Protein AF-A0A971ZSY3-F1 (afdb_monomer)

Radius of gyration: 13.58 Å; Cα contacts (8 Å, |Δi|>4): 124; chains: 1; bounding box: 48×28×28 Å

Foldseek 3Di:
DQDLQNQLVVLQVVLVVCVVVVVLVSSLVSLVCSCPRPPRQLQSNLSSLQVNLVSCVVVVVNVSSLVSLVVSCVDPRHDPVSVVSSVVVNVVSVVVVVVVD

pLDDT: mean 94.9, std 9.07, range [50.62, 98.88]

Solvent-accessible surface area (backbone atoms only — not comparable to full-atom values): 5186 Å² total; per-residue (Å²): 131,83,50,50,52,58,54,30,53,51,34,38,51,53,14,50,55,28,43,76,72,66,36,40,70,63,12,41,54,24,18,48,53,26,64,69,36,82,75,36,46,49,51,60,33,30,54,25,33,46,52,35,18,56,40,29,45,72,73,66,38,50,69,62,14,49,53,28,31,54,51,37,70,70,44,86,51,39,50,69,71,58,42,52,52,34,53,54,51,52,53,54,50,54,56,53,61,67,66,76,110

Mean predicted aligned error: 3.14 Å

Structure (mmCIF, N/CA/C/O backbone):
data_AF-A0A971ZSY3-F1
#
_entry.id   AF-A0A971ZSY3-F1
#
loop_
_atom_site.group_PDB
_atom_site.id
_atom_site.type_symbol
_atom_site.label_atom_id
_atom_site.label_alt_id
_atom_site.label_comp_id
_atom_site.label_asym_id
_atom_site.label_entity_id
_atom_site.label_seq_id
_atom_site.pdbx_PDB_ins_code
_atom_site.Cartn_x
_atom_site.Cartn_y
_atom_site.Cartn_z
_atom_site.occupancy
_atom_site.B_iso_or_equiv
_atom_site.auth_seq_id
_atom_site.auth_comp_id
_atom_site.auth_asym_id
_atom_site.auth_atom_id
_atom_site.pdbx_PDB_model_num
ATOM 1 N N . MET A 1 1 ? -24.981 -7.435 9.687 1.00 51.19 1 MET A N 1
ATOM 2 C CA . MET A 1 1 ? -24.327 -6.311 8.978 1.00 51.19 1 MET A CA 1
ATOM 3 C C . MET A 1 1 ? -22.824 -6.507 9.120 1.00 51.19 1 MET A C 1
ATOM 5 O O . MET A 1 1 ? -22.360 -6.565 10.251 1.00 51.19 1 MET A O 1
ATOM 9 N N . PHE A 1 2 ? -22.069 -6.710 8.036 1.00 63.88 2 PHE A N 1
ATOM 10 C CA . PHE A 1 2 ? -20.605 -6.759 8.146 1.00 63.88 2 PHE A CA 1
ATOM 11 C C . PHE A 1 2 ? -20.095 -5.343 8.415 1.00 63.88 2 PHE A C 1
ATOM 13 O O . PHE A 1 2 ? -20.464 -4.416 7.695 1.00 63.88 2 PHE A O 1
ATOM 20 N N . SER A 1 3 ? -19.290 -5.165 9.463 1.00 90.38 3 SER A N 1
ATOM 21 C CA . SER A 1 3 ? -18.679 -3.868 9.752 1.00 90.38 3 SER A CA 1
ATOM 22 C C . SER A 1 3 ? -17.735 -3.473 8.615 1.00 90.38 3 SER A C 1
ATOM 24 O O . SER A 1 3 ? -17.100 -4.329 7.990 1.00 90.38 3 SER A O 1
ATOM 26 N N . THR A 1 4 ? -17.608 -2.174 8.348 1.00 94.38 4 THR A N 1
ATOM 27 C CA . THR A 1 4 ? -16.707 -1.667 7.303 1.00 94.38 4 THR A CA 1
ATOM 28 C C . THR A 1 4 ? -15.266 -2.131 7.520 1.00 94.38 4 THR A C 1
ATOM 30 O O . THR A 1 4 ? -14.598 -2.515 6.562 1.00 94.38 4 THR A O 1
ATOM 33 N N . ARG A 1 5 ? -14.824 -2.223 8.785 1.00 95.25 5 ARG A N 1
ATOM 34 C CA . ARG A 1 5 ? -13.545 -2.843 9.166 1.00 95.25 5 ARG A CA 1
ATOM 35 C C . ARG A 1 5 ? -13.456 -4.295 8.697 1.00 95.25 5 ARG A C 1
ATOM 37 O O . ARG A 1 5 ? -12.477 -4.650 8.057 1.00 95.25 5 ARG A O 1
ATOM 44 N N . GLY A 1 6 ? -14.475 -5.118 8.954 1.00 96.88 6 GLY A N 1
ATOM 45 C CA . GLY A 1 6 ? -14.492 -6.516 8.516 1.00 96.88 6 GLY A CA 1
ATOM 46 C C . GLY A 1 6 ? -14.364 -6.662 6.997 1.00 96.88 6 GLY A C 1
ATOM 47 O O . GLY A 1 6 ? -13.569 -7.473 6.524 1.00 96.88 6 GLY A O 1
ATOM 48 N N . LYS A 1 7 ? -15.077 -5.826 6.229 1.00 97.31 7 LYS A N 1
ATOM 49 C CA . LYS A 1 7 ? -14.971 -5.803 4.761 1.00 97.31 7 LYS A CA 1
ATOM 50 C C . LYS A 1 7 ? -13.575 -5.374 4.292 1.00 97.31 7 LYS A C 1
ATOM 52 O O . LYS A 1 7 ? -13.004 -6.041 3.433 1.00 97.31 7 LYS A O 1
ATOM 57 N N . ALA A 1 8 ? -13.019 -4.308 4.872 1.00 98.00 8 ALA A N 1
ATOM 58 C CA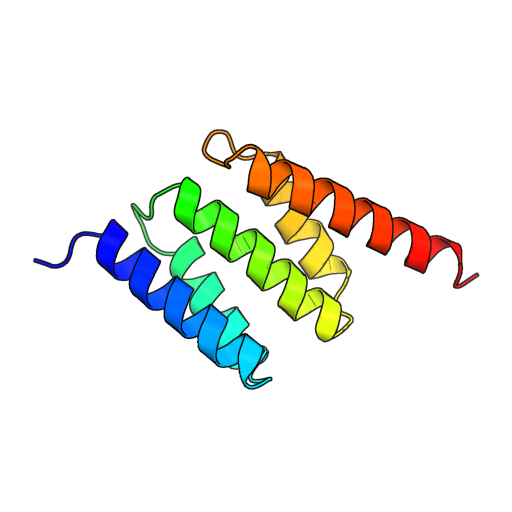 . ALA A 1 8 ? -11.668 -3.836 4.565 1.00 98.00 8 ALA A CA 1
ATOM 59 C C . ALA A 1 8 ? -10.616 -4.920 4.851 1.00 98.00 8 ALA A C 1
ATOM 61 O O . ALA A 1 8 ? -9.789 -5.227 3.999 1.00 98.00 8 ALA A O 1
ATOM 62 N N . THR A 1 9 ? -10.683 -5.557 6.023 1.00 97.69 9 THR A N 1
ATOM 63 C CA . THR A 1 9 ? -9.750 -6.618 6.421 1.00 97.69 9 THR A CA 1
ATOM 64 C C . THR A 1 9 ? -9.862 -7.854 5.529 1.00 97.69 9 THR A C 1
ATOM 66 O O . THR A 1 9 ? -8.842 -8.461 5.217 1.00 97.69 9 THR A O 1
ATOM 69 N N . ALA A 1 10 ? -11.068 -8.233 5.095 1.00 98.25 10 ALA A N 1
ATOM 70 C CA . ALA A 1 10 ? -11.254 -9.363 4.184 1.00 98.25 10 ALA A CA 1
ATOM 71 C C . ALA A 1 10 ? -10.642 -9.096 2.800 1.00 98.25 10 ALA A C 1
ATOM 73 O O . ALA A 1 10 ? -9.926 -9.946 2.277 1.00 98.25 10 ALA A O 1
ATOM 74 N N . LEU A 1 11 ? -10.875 -7.904 2.237 1.00 98.62 11 LEU A N 1
ATOM 75 C CA . LEU A 1 11 ? -10.248 -7.478 0.980 1.00 98.62 11 LEU A CA 1
ATOM 76 C C . LEU A 1 11 ? -8.723 -7.437 1.108 1.00 98.62 11 LEU A C 1
ATOM 78 O O . LEU A 1 11 ? -8.028 -7.984 0.260 1.00 98.62 11 LEU A O 1
ATOM 82 N N . PHE A 1 12 ? -8.210 -6.857 2.197 1.00 98.75 12 PHE A N 1
ATOM 83 C CA . PHE A 1 12 ? -6.777 -6.800 2.470 1.00 98.75 12 PHE A CA 1
ATOM 84 C C . PHE A 1 12 ? -6.142 -8.196 2.507 1.00 98.75 12 PHE A C 1
ATOM 86 O O . PHE A 1 12 ? -5.172 -8.439 1.796 1.00 98.75 12 PHE A O 1
ATOM 93 N N . LYS A 1 13 ? -6.712 -9.126 3.286 1.00 98.62 13 LYS A N 1
ATOM 94 C CA . LYS A 1 13 ? -6.203 -10.503 3.391 1.00 98.62 13 LYS A CA 1
ATOM 95 C C . LYS A 1 13 ? -6.218 -11.219 2.043 1.00 98.62 13 LYS A C 1
ATOM 97 O O . LYS A 1 13 ? -5.214 -11.804 1.667 1.00 98.62 13 LYS A O 1
ATOM 102 N N . ARG A 1 14 ? -7.304 -11.085 1.273 1.00 98.69 14 ARG A N 1
ATOM 103 C CA . ARG A 1 14 ? -7.381 -11.662 -0.077 1.00 98.69 14 ARG A CA 1
ATOM 104 C C . ARG A 1 14 ? -6.312 -11.089 -1.012 1.00 98.69 14 ARG A C 1
ATOM 106 O O . ARG A 1 14 ? -5.737 -11.830 -1.802 1.00 98.69 14 ARG A O 1
ATOM 113 N N . GLY A 1 15 ? -6.024 -9.791 -0.904 1.00 98.75 15 GLY A N 1
ATOM 114 C CA . GLY A 1 15 ? -4.937 -9.157 -1.648 1.00 98.75 15 GLY A CA 1
ATOM 115 C C . GLY A 1 15 ? -3.560 -9.715 -1.278 1.00 98.75 15 GLY A C 1
ATOM 116 O O . GLY A 1 15 ? -2.744 -9.953 -2.168 1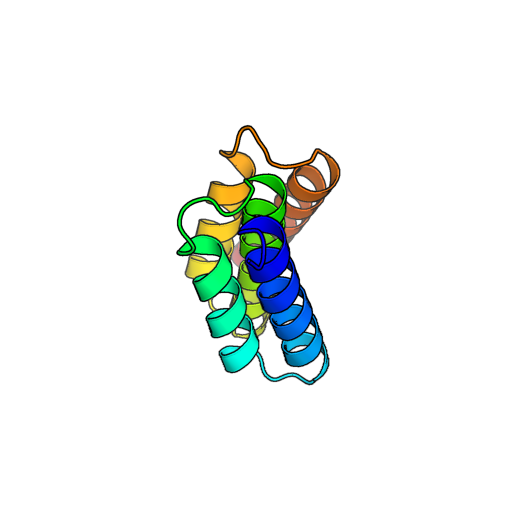.00 98.75 15 GLY A O 1
ATOM 117 N N . VAL A 1 16 ? -3.315 -9.976 0.012 1.00 98.75 16 VAL A N 1
ATOM 118 C CA . VAL A 1 16 ? -2.075 -10.619 0.486 1.00 98.75 16 VAL A CA 1
ATOM 119 C C . VAL A 1 16 ? -1.942 -12.018 -0.102 1.00 98.75 16 VAL A C 1
ATOM 121 O O . VAL A 1 16 ? -0.937 -12.294 -0.754 1.00 98.75 16 VAL A O 1
ATOM 124 N N . ASP A 1 17 ? -2.981 -12.846 0.022 1.00 98.75 17 ASP A N 1
ATOM 125 C CA . ASP A 1 17 ? -2.977 -14.214 -0.503 1.00 98.75 17 ASP A CA 1
ATOM 126 C C . ASP A 1 17 ? -2.682 -14.224 -2.013 1.00 98.75 17 ASP A C 1
ATOM 128 O O . ASP A 1 17 ? -1.844 -14.989 -2.489 1.00 98.75 17 ASP A O 1
ATOM 132 N N . LYS A 1 18 ? -3.304 -13.331 -2.792 1.00 98.69 18 LYS A N 1
ATOM 133 C CA . LYS A 1 18 ? -3.034 -13.207 -4.235 1.00 98.69 18 LYS A CA 1
ATOM 134 C C . LYS A 1 18 ? -1.590 -12.8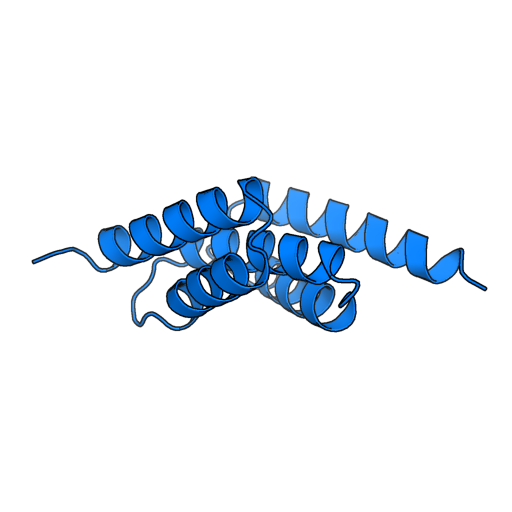11 -4.537 1.00 98.69 18 LYS A C 1
ATOM 136 O O . LYS A 1 18 ? -0.960 -13.413 -5.406 1.00 98.69 18 LYS A O 1
ATOM 141 N N . ALA A 1 19 ? -1.037 -11.849 -3.797 1.00 98.44 19 ALA A N 1
ATOM 142 C CA . ALA A 1 19 ? 0.348 -11.424 -3.974 1.00 98.44 19 ALA A CA 1
ATOM 143 C C . ALA A 1 19 ? 1.341 -12.561 -3.675 1.00 98.44 19 ALA A C 1
ATOM 145 O O . ALA A 1 19 ? 2.336 -12.710 -4.391 1.00 98.44 19 ALA A O 1
ATOM 146 N N . GLU A 1 20 ? 1.064 -13.382 -2.657 1.00 97.88 20 GLU A N 1
ATOM 147 C CA . GLU A 1 20 ? 1.844 -14.584 -2.336 1.00 97.88 20 GLU A CA 1
ATOM 148 C C . GLU A 1 20 ? 1.793 -15.619 -3.468 1.00 97.88 20 GLU A C 1
ATOM 150 O O . GLU A 1 20 ? 2.813 -16.222 -3.804 1.00 97.88 20 GLU A O 1
ATOM 155 N N . HIS A 1 21 ? 0.649 -15.738 -4.146 1.00 98.06 21 HIS A N 1
ATOM 156 C CA . HIS A 1 21 ? 0.466 -16.590 -5.325 1.00 98.06 21 HIS A CA 1
ATOM 157 C C . HIS A 1 21 ? 0.897 -15.925 -6.647 1.00 98.06 21 HIS A C 1
ATOM 159 O O . HIS A 1 21 ? 0.609 -16.442 -7.726 1.00 98.06 21 HIS A O 1
ATOM 165 N N . ARG A 1 22 ? 1.635 -14.806 -6.581 1.00 96.69 22 ARG A N 1
ATOM 166 C CA . ARG A 1 22 ? 2.142 -14.025 -7.728 1.00 96.69 22 ARG A CA 1
ATOM 167 C C . ARG A 1 22 ? 1.058 -13.417 -8.630 1.00 96.69 22 ARG A C 1
ATOM 169 O O . ARG A 1 22 ? 1.398 -12.894 -9.689 1.00 96.69 22 ARG A O 1
ATOM 176 N N . ASP A 1 23 ? -0.201 -13.413 -8.199 1.00 98.50 23 ASP A N 1
ATOM 177 C CA . ASP A 1 23 ? -1.284 -12.640 -8.813 1.00 98.50 23 ASP A CA 1
ATOM 178 C C . ASP A 1 23 ? -1.187 -11.180 -8.340 1.00 98.50 23 ASP A C 1
ATOM 180 O O . ASP A 1 23 ? -1.875 -10.737 -7.415 1.00 98.50 23 ASP A O 1
ATOM 184 N N . LEU A 1 2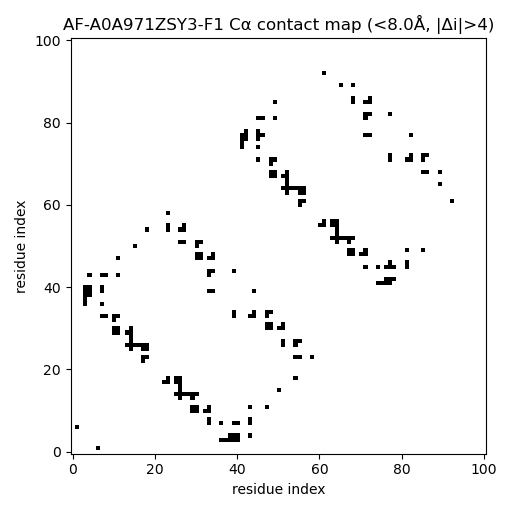4 ? -0.238 -10.442 -8.924 1.00 98.25 24 LEU A N 1
ATOM 185 C CA . LEU A 1 24 ? 0.032 -9.055 -8.540 1.00 98.25 24 LEU A CA 1
ATOM 186 C C . LEU A 1 24 ? -1.105 -8.120 -8.961 1.00 98.25 24 LEU A C 1
ATOM 188 O O . LEU A 1 24 ? -1.515 -7.283 -8.158 1.00 98.25 24 LEU A O 1
ATOM 192 N N . GLU A 1 25 ? -1.668 -8.304 -10.155 1.00 98.38 25 GLU A N 1
ATOM 193 C CA . GLU A 1 25 ? -2.795 -7.509 -10.652 1.00 98.38 25 GLU A CA 1
ATOM 194 C C . GLU A 1 25 ? -4.032 -7.673 -9.758 1.00 98.38 25 GLU A C 1
ATOM 196 O O . GLU A 1 25 ? -4.637 -6.687 -9.320 1.00 98.38 25 GLU A O 1
ATOM 201 N N . GLY A 1 26 ? -4.384 -8.914 -9.410 1.00 98.56 26 GLY A N 1
ATOM 202 C CA . GLY A 1 26 ? -5.504 -9.198 -8.525 1.00 98.56 26 GLY A CA 1
ATOM 203 C C . GLY A 1 26 ? -5.280 -8.694 -7.099 1.00 98.56 26 GLY A C 1
ATOM 204 O O . GLY A 1 26 ? -6.242 -8.264 -6.454 1.00 98.56 26 GLY A O 1
ATOM 205 N N . ALA A 1 27 ? -4.037 -8.717 -6.608 1.00 98.81 27 ALA A N 1
ATOM 206 C CA . ALA A 1 27 ? -3.674 -8.123 -5.324 1.00 98.81 27 ALA A CA 1
ATOM 207 C C . ALA A 1 27 ? -3.823 -6.595 -5.346 1.00 98.81 27 ALA A C 1
ATOM 209 O O . ALA A 1 27 ? -4.444 -6.019 -4.452 1.00 98.81 27 ALA A O 1
ATOM 210 N N . ILE A 1 28 ? -3.319 -5.935 -6.395 1.00 98.88 28 ILE A N 1
ATOM 211 C CA . ILE A 1 28 ? -3.447 -4.487 -6.606 1.00 98.88 28 ILE A CA 1
ATOM 212 C C . ILE A 1 28 ? -4.921 -4.072 -6.633 1.00 98.88 28 ILE A C 1
ATOM 214 O O . ILE A 1 28 ? -5.283 -3.078 -5.995 1.00 98.88 28 ILE A O 1
ATOM 218 N N . ALA A 1 29 ? -5.781 -4.833 -7.311 1.00 98.81 29 ALA A N 1
ATOM 219 C CA . ALA A 1 29 ? -7.219 -4.572 -7.355 1.00 98.81 29 ALA A CA 1
ATOM 220 C C . ALA A 1 29 ? -7.876 -4.662 -5.963 1.00 98.81 29 ALA A C 1
ATOM 222 O O . ALA A 1 29 ? -8.688 -3.807 -5.591 1.00 98.81 29 ALA A O 1
ATOM 223 N N . ASP A 1 30 ? -7.494 -5.656 -5.160 1.00 98.88 30 ASP A N 1
ATOM 224 C CA . ASP A 1 30 ? -8.020 -5.828 -3.803 1.00 98.88 30 ASP A CA 1
ATOM 225 C C . ASP A 1 30 ? -7.537 -4.733 -2.850 1.00 98.88 30 ASP A C 1
ATOM 227 O O . ASP A 1 30 ? -8.346 -4.159 -2.118 1.00 98.88 30 ASP A O 1
ATOM 231 N N . TYR A 1 31 ? -6.254 -4.367 -2.899 1.00 98.88 31 TYR A N 1
ATOM 232 C CA . TYR A 1 31 ? -5.733 -3.245 -2.117 1.00 98.88 31 TYR A CA 1
ATOM 233 C C . TYR A 1 31 ? -6.383 -1.921 -2.516 1.00 98.88 31 TYR A C 1
ATOM 235 O O . TYR A 1 31 ? -6.741 -1.126 -1.650 1.00 98.88 31 TYR A O 1
ATOM 243 N N . THR A 1 32 ? -6.604 -1.700 -3.813 1.00 98.88 32 THR A N 1
ATOM 244 C CA . THR A 1 32 ? -7.327 -0.520 -4.311 1.00 98.88 32 THR A CA 1
ATOM 245 C C . THR A 1 32 ? -8.747 -0.476 -3.755 1.00 98.88 32 THR A C 1
ATOM 247 O O . THR A 1 32 ? -9.172 0.549 -3.232 1.00 98.88 32 THR A O 1
ATOM 250 N N . SER A 1 33 ? -9.431 -1.620 -3.726 1.00 98.69 33 SER A N 1
ATOM 251 C CA . SER A 1 33 ? -10.766 -1.724 -3.133 1.00 98.69 33 SER A CA 1
ATOM 252 C C . SER A 1 33 ? -10.789 -1.386 -1.637 1.00 98.69 33 SER A C 1
ATOM 254 O O . SER A 1 33 ? -11.790 -0.859 -1.160 1.00 98.69 33 SER A O 1
ATOM 256 N N . VAL A 1 34 ? -9.719 -1.671 -0.882 1.00 98.69 34 VAL A N 1
ATOM 257 C CA . VAL A 1 34 ? -9.588 -1.238 0.525 1.00 98.69 34 VAL A CA 1
ATOM 258 C C . VAL A 1 34 ? -9.445 0.278 0.619 1.00 98.69 34 VAL A C 1
ATOM 260 O O . VAL A 1 34 ? -10.112 0.901 1.441 1.00 98.69 34 VAL A O 1
ATOM 263 N N . ILE A 1 35 ? -8.586 0.861 -0.218 1.00 98.56 35 ILE A N 1
ATOM 264 C CA . ILE A 1 35 ? -8.273 2.296 -0.223 1.00 98.56 35 ILE A CA 1
ATOM 265 C C . ILE A 1 35 ? -9.503 3.134 -0.599 1.00 98.56 35 ILE A C 1
ATOM 267 O O . ILE A 1 35 ? -9.707 4.207 -0.034 1.00 98.56 35 ILE A O 1
ATOM 271 N N . ASP A 1 36 ? -10.340 2.623 -1.502 1.00 98.38 36 ASP A N 1
ATOM 272 C CA . ASP A 1 36 ? -11.545 3.307 -1.983 1.00 98.38 36 ASP A CA 1
ATOM 273 C C . ASP A 1 36 ? -12.787 3.027 -1.113 1.00 98.38 36 ASP A C 1
ATOM 275 O O . ASP A 1 36 ? -13.849 3.639 -1.289 1.00 98.38 36 ASP A O 1
ATOM 279 N N . LEU A 1 37 ? -12.691 2.099 -0.154 1.00 98.00 37 LEU A N 1
ATOM 280 C CA . LEU A 1 37 ? -13.812 1.734 0.702 1.00 98.00 37 LEU A CA 1
ATOM 281 C C . LEU A 1 37 ? -14.098 2.843 1.721 1.00 98.00 37 LEU A C 1
ATOM 283 O O . LEU A 1 37 ? -13.385 3.028 2.706 1.00 98.00 37 LEU A O 1
ATOM 287 N N . LYS A 1 38 ? -15.220 3.542 1.528 1.00 96.88 38 LYS A N 1
ATOM 288 C CA . LYS A 1 38 ? -15.704 4.567 2.463 1.00 96.88 38 LYS A CA 1
ATOM 289 C C . LYS A 1 38 ? -15.842 4.009 3.881 1.00 96.88 38 LYS A C 1
ATOM 291 O O . LYS A 1 38 ? -16.573 3.044 4.099 1.00 96.88 38 LYS A O 1
ATOM 296 N N . GLY A 1 39 ? -15.173 4.656 4.834 1.00 95.81 39 GLY A N 1
ATOM 2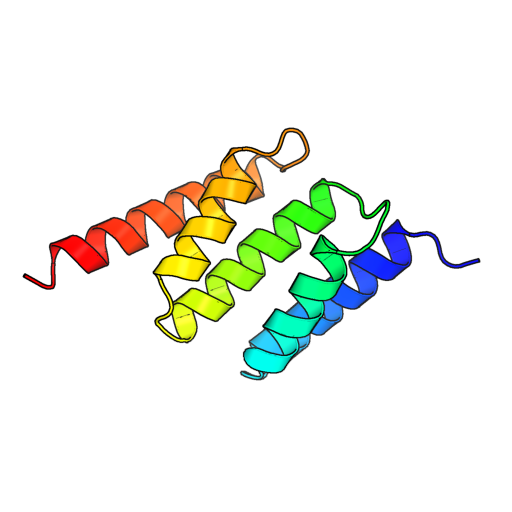97 C CA . GLY A 1 39 ? -15.155 4.259 6.244 1.00 95.81 39 GLY A CA 1
ATOM 298 C C . GLY A 1 39 ? -14.220 3.088 6.555 1.00 95.81 39 GLY A C 1
ATOM 299 O O . GLY A 1 39 ? -14.322 2.512 7.641 1.00 95.81 39 GLY A O 1
ATOM 300 N N . ALA A 1 40 ? -13.350 2.690 5.620 1.00 97.12 40 ALA A N 1
ATOM 301 C CA . ALA A 1 40 ? -12.263 1.779 5.936 1.00 97.12 40 ALA A CA 1
ATOM 302 C C . ALA A 1 40 ? -11.355 2.415 7.004 1.00 97.12 40 ALA A C 1
ATOM 304 O O . ALA A 1 40 ? -11.069 3.611 6.932 1.00 97.12 40 ALA A O 1
ATOM 305 N N . PRO A 1 41 ? -10.916 1.643 8.008 1.00 97.25 41 PRO A N 1
ATOM 306 C CA . PRO A 1 41 ? -10.020 2.170 9.024 1.00 97.25 41 PRO A CA 1
ATOM 307 C C . PRO A 1 41 ? -8.668 2.582 8.442 1.00 97.25 41 PRO A C 1
ATOM 309 O O . PRO A 1 41 ? -8.109 1.858 7.615 1.00 97.25 41 PRO A O 1
ATOM 312 N N . GLU A 1 42 ? -8.125 3.709 8.904 1.00 97.12 42 GLU A N 1
ATOM 313 C CA . GLU A 1 42 ? -6.847 4.245 8.414 1.00 97.12 42 GLU A CA 1
ATOM 314 C C . GLU A 1 42 ? -5.690 3.254 8.579 1.00 97.12 42 GLU A C 1
ATOM 316 O O . GLU A 1 42 ? -4.860 3.144 7.679 1.00 97.12 42 GLU A O 1
ATOM 321 N N . ASP A 1 43 ? -5.682 2.466 9.659 1.00 96.81 43 ASP A N 1
ATOM 322 C CA . ASP A 1 43 ? -4.675 1.428 9.890 1.00 96.81 43 ASP A CA 1
ATOM 323 C C . ASP A 1 43 ? -4.676 0.375 8.769 1.00 96.81 43 ASP A C 1
ATOM 325 O O . ASP A 1 43 ? -3.623 -0.019 8.265 1.00 96.81 43 ASP A O 1
ATOM 329 N N . VAL A 1 44 ? -5.864 -0.023 8.303 1.00 98.06 44 VAL A N 1
ATOM 330 C CA . VAL A 1 44 ? -6.017 -1.008 7.222 1.00 98.06 44 VAL A CA 1
ATOM 331 C C . VAL A 1 44 ? -5.709 -0.378 5.859 1.00 98.06 44 VAL A C 1
ATOM 333 O O . VAL A 1 44 ? -5.106 -1.032 5.007 1.00 98.06 44 VAL A O 1
ATOM 336 N N . ILE A 1 45 ? -6.065 0.896 5.653 1.00 98.62 45 ILE A N 1
ATOM 337 C CA . ILE A 1 45 ? -5.710 1.651 4.440 1.00 98.62 45 ILE A CA 1
ATOM 338 C C . ILE A 1 45 ? -4.185 1.775 4.316 1.00 98.62 45 ILE A C 1
ATOM 340 O O . ILE A 1 45 ? -3.646 1.524 3.239 1.00 98.62 45 ILE A O 1
ATOM 344 N N . ALA A 1 46 ? -3.478 2.096 5.404 1.00 98.56 46 ALA A N 1
ATOM 345 C CA . ALA A 1 46 ? -2.020 2.210 5.411 1.00 98.56 46 ALA A CA 1
ATOM 346 C C . ALA A 1 46 ? -1.348 0.874 5.053 1.00 98.56 46 ALA A C 1
ATOM 348 O O . ALA A 1 46 ? -0.446 0.831 4.215 1.00 98.56 46 ALA A O 1
ATOM 349 N N . MET A 1 47 ? -1.834 -0.238 5.620 1.00 98.56 47 MET A N 1
ATOM 350 C CA . MET A 1 47 ? -1.359 -1.581 5.265 1.00 98.56 47 MET A CA 1
ATOM 351 C C . MET A 1 47 ? -1.614 -1.916 3.788 1.00 98.56 47 MET A C 1
ATOM 353 O O . MET A 1 47 ? -0.738 -2.487 3.133 1.00 98.56 47 MET A O 1
ATOM 357 N N . ALA A 1 48 ? -2.786 -1.566 3.249 1.00 98.75 48 ALA A N 1
ATOM 358 C CA . ALA A 1 48 ? -3.124 -1.808 1.848 1.00 98.75 48 ALA A CA 1
ATOM 359 C C . ALA A 1 48 ? -2.261 -0.974 0.889 1.00 98.75 48 ALA A C 1
ATOM 361 O O . ALA A 1 48 ? -1.742 -1.524 -0.079 1.00 98.75 48 ALA A O 1
ATOM 362 N N . LEU A 1 49 ? -2.040 0.314 1.178 1.00 98.88 49 LEU A N 1
ATOM 363 C CA . LEU A 1 49 ? -1.137 1.174 0.403 1.00 98.88 49 LEU A CA 1
ATOM 364 C C . LEU A 1 49 ? 0.288 0.618 0.387 1.00 98.88 49 LEU A C 1
ATOM 366 O O . LEU A 1 49 ? 0.877 0.467 -0.681 1.00 98.88 49 LEU A O 1
ATOM 370 N N . PHE A 1 50 ? 0.825 0.241 1.551 1.00 98.81 50 PHE A N 1
ATOM 371 C CA . PHE A 1 50 ? 2.166 -0.332 1.634 1.00 98.81 50 PHE A CA 1
ATOM 372 C C . PHE A 1 50 ? 2.292 -1.617 0.801 1.00 98.81 50 PHE A C 1
ATOM 374 O O . PHE A 1 50 ? 3.230 -1.763 0.017 1.00 98.81 50 PHE A O 1
ATOM 381 N N . ASN A 1 51 ? 1.333 -2.540 0.907 1.00 98.81 51 ASN A N 1
ATOM 382 C CA . ASN A 1 51 ? 1.381 -3.785 0.140 1.00 98.81 51 ASN A CA 1
ATOM 383 C C . ASN A 1 51 ? 1.163 -3.566 -1.365 1.00 98.81 51 ASN A C 1
ATOM 385 O O . ASN A 1 51 ? 1.815 -4.229 -2.176 1.00 98.81 51 ASN A O 1
ATOM 389 N N . ARG A 1 52 ? 0.331 -2.594 -1.755 1.00 98.81 52 ARG A N 1
ATOM 390 C CA . ARG A 1 52 ? 0.173 -2.204 -3.161 1.00 98.81 52 ARG A CA 1
ATOM 391 C C . ARG A 1 52 ? 1.459 -1.598 -3.722 1.00 98.81 52 ARG A C 1
ATOM 393 O O . ARG A 1 52 ? 1.865 -1.969 -4.820 1.00 98.81 52 ARG A O 1
ATOM 400 N N . ALA A 1 53 ? 2.185 -0.805 -2.933 1.00 98.75 53 ALA A N 1
ATOM 401 C CA . ALA A 1 53 ? 3.514 -0.331 -3.310 1.00 98.75 53 ALA A CA 1
ATOM 402 C C . ALA A 1 53 ? 4.515 -1.480 -3.521 1.00 98.75 53 ALA A C 1
ATOM 404 O O . ALA A 1 53 ? 5.336 -1.449 -4.442 1.00 98.75 53 ALA A O 1
ATOM 405 N N . LEU A 1 54 ? 4.456 -2.525 -2.689 1.00 98.56 54 LEU A N 1
ATOM 406 C CA . LEU A 1 54 ? 5.287 -3.715 -2.877 1.00 98.56 54 LEU A CA 1
ATOM 407 C C . LEU A 1 54 ? 4.931 -4.485 -4.154 1.00 98.56 54 LEU A C 1
ATOM 409 O O . LEU A 1 54 ? 5.845 -5.031 -4.779 1.00 98.56 54 LEU A O 1
ATOM 413 N N . ALA A 1 55 ? 3.651 -4.540 -4.528 1.00 98.50 55 ALA A N 1
ATOM 414 C CA . ALA A 1 55 ? 3.195 -5.146 -5.776 1.00 98.50 55 ALA A CA 1
ATOM 415 C C . ALA A 1 55 ? 3.673 -4.332 -6.992 1.00 98.50 55 ALA A C 1
ATOM 417 O O . ALA A 1 55 ? 4.396 -4.874 -7.825 1.00 98.50 55 ALA A O 1
ATOM 418 N N . TYR A 1 56 ? 3.435 -3.017 -7.021 1.00 98.50 56 TYR A N 1
ATOM 419 C CA . TYR A 1 56 ? 3.925 -2.141 -8.095 1.00 98.50 56 TYR A CA 1
ATOM 420 C C . TYR A 1 56 ? 5.450 -2.190 -8.256 1.00 98.50 56 TYR A C 1
ATOM 422 O O . TYR A 1 56 ? 5.970 -2.300 -9.363 1.00 98.50 56 TYR A O 1
ATOM 430 N N . SER A 1 57 ? 6.201 -2.205 -7.151 1.00 96.94 57 SER A N 1
ATOM 431 C CA . SER A 1 57 ? 7.665 -2.298 -7.211 1.00 96.94 57 SER A CA 1
ATOM 432 C C . SER A 1 57 ? 8.156 -3.645 -7.770 1.00 96.94 57 SER A C 1
ATOM 434 O O . SER A 1 57 ? 9.234 -3.699 -8.375 1.00 96.94 57 SER A O 1
ATOM 436 N N . ARG A 1 58 ? 7.390 -4.735 -7.583 1.00 95.81 58 ARG A N 1
ATOM 437 C CA . ARG A 1 58 ? 7.657 -6.042 -8.216 1.00 95.81 58 ARG A CA 1
ATOM 438 C C . ARG A 1 58 ? 7.381 -6.003 -9.719 1.00 95.81 58 ARG A C 1
ATOM 440 O O . ARG A 1 58 ? 8.158 -6.585 -10.469 1.00 95.81 58 ARG A O 1
ATOM 447 N N . GLU A 1 59 ? 6.369 -5.254 -10.142 1.00 95.75 59 GLU A N 1
ATOM 448 C CA . GLU A 1 59 ? 6.062 -4.971 -11.553 1.00 95.75 59 GLU A CA 1
ATOM 449 C C . GLU A 1 59 ? 6.975 -3.907 -12.183 1.00 95.75 59 GLU A C 1
ATOM 451 O O . GLU A 1 59 ? 6.832 -3.586 -13.357 1.00 95.75 59 GLU A O 1
ATOM 456 N N . ARG A 1 60 ? 7.958 -3.386 -11.430 1.00 94.31 60 ARG A N 1
ATOM 457 C CA . ARG A 1 60 ? 8.885 -2.314 -11.846 1.00 94.31 60 ARG A CA 1
ATOM 458 C C . ARG A 1 60 ? 8.209 -0.958 -12.081 1.00 94.31 60 ARG A C 1
ATOM 460 O O . ARG A 1 60 ? 8.864 -0.047 -12.582 1.00 94.31 60 ARG A O 1
ATOM 467 N N . ASP A 1 61 ? 6.967 -0.786 -11.636 1.00 96.50 61 ASP A N 1
ATOM 468 C CA . ASP A 1 61 ? 6.282 0.506 -11.591 1.00 96.50 61 ASP A CA 1
ATOM 469 C C . ASP A 1 61 ? 6.668 1.258 -10.305 1.00 96.50 61 ASP A C 1
ATOM 471 O O . ASP A 1 61 ? 5.909 1.395 -9.341 1.00 96.50 61 ASP A O 1
ATOM 475 N N . ASP A 1 62 ? 7.924 1.707 -10.257 1.00 94.75 62 ASP A N 1
ATOM 476 C CA . ASP A 1 62 ? 8.467 2.402 -9.087 1.00 94.75 62 ASP A CA 1
ATOM 477 C C . ASP A 1 62 ? 7.818 3.764 -8.840 1.00 94.75 62 ASP A C 1
ATOM 479 O O . ASP A 1 62 ? 7.823 4.244 -7.704 1.00 94.75 62 ASP A O 1
ATOM 483 N N . THR A 1 63 ? 7.241 4.373 -9.877 1.00 96.25 63 THR A N 1
ATOM 484 C CA . THR A 1 63 ? 6.506 5.632 -9.768 1.00 96.25 63 THR A CA 1
ATOM 485 C C . THR A 1 63 ? 5.258 5.438 -8.918 1.00 96.25 63 THR A C 1
ATOM 487 O O . THR A 1 63 ? 5.096 6.139 -7.916 1.00 96.25 63 THR A O 1
ATOM 490 N N . LYS A 1 64 ? 4.410 4.452 -9.244 1.00 98.12 64 LYS A N 1
ATOM 491 C CA . LYS A 1 64 ? 3.221 4.161 -8.429 1.00 98.12 64 LYS A CA 1
ATOM 492 C C . LYS A 1 64 ? 3.586 3.638 -7.047 1.00 98.12 64 LYS A C 1
ATOM 494 O O . LYS A 1 64 ? 2.964 4.033 -6.065 1.00 98.12 64 LYS A O 1
ATOM 499 N N . ALA A 1 65 ? 4.621 2.803 -6.952 1.00 98.38 65 ALA A N 1
ATOM 500 C CA . ALA A 1 65 ? 5.092 2.323 -5.660 1.00 98.38 65 ALA A CA 1
ATOM 501 C C . ALA A 1 65 ? 5.543 3.473 -4.746 1.00 98.38 65 ALA A C 1
ATOM 503 O O . ALA A 1 65 ? 5.166 3.504 -3.580 1.00 98.38 65 ALA A O 1
ATOM 504 N N . THR A 1 66 ? 6.304 4.438 -5.267 1.00 97.94 66 THR A N 1
ATOM 505 C CA . THR A 1 66 ? 6.738 5.613 -4.495 1.00 97.94 66 THR A CA 1
ATOM 506 C C . THR A 1 66 ? 5.546 6.461 -4.061 1.00 97.94 66 THR A C 1
ATOM 508 O O . THR A 1 66 ? 5.463 6.813 -2.890 1.00 97.94 66 THR A O 1
ATOM 511 N N . ALA A 1 67 ? 4.582 6.701 -4.955 1.00 98.44 67 ALA A N 1
ATOM 512 C CA . ALA A 1 67 ? 3.384 7.471 -4.627 1.00 98.44 67 ALA A CA 1
ATOM 513 C C . ALA A 1 67 ? 2.568 6.844 -3.478 1.00 98.44 67 ALA A C 1
ATOM 515 O O . ALA A 1 67 ? 2.119 7.552 -2.576 1.00 98.44 67 ALA A O 1
ATOM 516 N N . ASP A 1 68 ? 2.404 5.518 -3.477 1.00 98.75 68 ASP A N 1
ATOM 517 C CA . ASP A 1 68 ? 1.711 4.817 -2.392 1.00 98.75 68 ASP A CA 1
ATOM 518 C C . ASP A 1 68 ? 2.496 4.882 -1.068 1.00 98.75 68 ASP A C 1
ATOM 520 O O . ASP A 1 68 ? 1.891 5.065 -0.010 1.00 98.75 68 ASP A O 1
ATOM 524 N N . LEU A 1 69 ? 3.831 4.784 -1.106 1.00 98.69 69 LEU A N 1
ATOM 525 C CA . LEU A 1 69 ? 4.679 4.918 0.087 1.00 98.69 69 LEU A CA 1
ATOM 526 C C . LEU A 1 69 ? 4.640 6.336 0.659 1.00 98.69 69 LEU A C 1
ATOM 528 O O . LEU A 1 69 ? 4.484 6.494 1.866 1.00 98.69 69 LEU A O 1
ATOM 532 N N . ASP A 1 70 ? 4.725 7.362 -0.185 1.00 98.50 70 ASP A N 1
ATOM 533 C CA . ASP A 1 70 ? 4.626 8.758 0.250 1.00 98.50 70 ASP A CA 1
ATOM 534 C C . ASP A 1 70 ? 3.262 9.027 0.899 1.00 98.50 70 ASP A C 1
ATOM 536 O O . ASP A 1 70 ? 3.174 9.695 1.932 1.00 98.50 70 ASP A O 1
ATOM 540 N N . ARG A 1 71 ? 2.193 8.425 0.360 1.00 98.50 71 ARG A N 1
ATOM 541 C CA . ARG A 1 71 ? 0.867 8.498 0.977 1.00 98.50 71 ARG A CA 1
ATOM 542 C C . ARG A 1 71 ? 0.855 7.861 2.364 1.00 98.50 71 ARG A C 1
ATOM 544 O O . ARG A 1 71 ? 0.340 8.497 3.277 1.00 98.50 71 ARG A O 1
ATOM 551 N N . VAL A 1 72 ? 1.452 6.680 2.552 1.00 98.62 72 VAL A N 1
ATOM 552 C CA . VAL A 1 72 ? 1.586 6.040 3.879 1.00 98.62 72 VAL A CA 1
ATOM 553 C C . VAL A 1 72 ? 2.286 6.965 4.876 1.00 98.62 72 VAL A C 1
ATOM 555 O O . VAL A 1 72 ? 1.801 7.132 5.991 1.00 98.62 72 VAL A O 1
ATOM 558 N N . LEU A 1 73 ? 3.388 7.600 4.471 1.00 98.00 73 LEU A N 1
ATOM 559 C CA . LEU A 1 73 ? 4.171 8.493 5.334 1.00 98.00 73 LEU A CA 1
ATOM 560 C C . LEU A 1 73 ? 3.424 9.784 5.713 1.00 98.00 73 LEU A C 1
ATOM 562 O O . LEU A 1 73 ? 3.780 10.429 6.695 1.00 98.00 73 LEU A O 1
ATOM 566 N N . SER A 1 74 ? 2.384 10.152 4.961 1.00 97.75 74 SER A N 1
ATOM 567 C CA . SER A 1 74 ? 1.522 11.307 5.249 1.00 97.75 74 SER A CA 1
ATOM 568 C C . SER A 1 74 ? 0.294 10.989 6.116 1.00 97.75 74 SER A C 1
ATOM 570 O O . SER A 1 74 ? -0.443 11.902 6.486 1.00 97.75 74 SER A O 1
ATOM 572 N N . MET A 1 75 ? 0.032 9.713 6.425 1.00 96.88 75 MET A N 1
ATOM 573 C CA . MET A 1 75 ? -1.173 9.298 7.151 1.00 96.88 75 MET A CA 1
ATOM 574 C C . MET A 1 75 ? -1.008 9.422 8.667 1.00 96.88 75 MET A C 1
ATOM 576 O O . MET A 1 75 ? -0.072 8.877 9.244 1.00 96.88 75 MET A O 1
ATOM 580 N N . SER A 1 76 ? -1.994 10.033 9.329 1.00 93.69 76 SER A N 1
ATOM 581 C CA . SER A 1 76 ? -2.076 10.099 10.795 1.00 93.69 76 SER A CA 1
ATOM 582 C C . SER A 1 76 ? -2.342 8.742 11.448 1.00 93.69 76 SER A C 1
ATOM 584 O O . SER A 1 76 ? -1.807 8.460 12.515 1.00 93.69 76 SER A O 1
ATOM 586 N N . GLY A 1 77 ? -3.172 7.902 10.825 1.00 91.69 77 GLY A N 1
ATOM 587 C CA . GLY A 1 77 ? -3.560 6.593 11.353 1.00 91.69 77 GLY A CA 1
ATOM 588 C C . GLY A 1 77 ? -2.668 5.428 10.921 1.00 91.69 77 GLY A C 1
ATOM 589 O O . GLY A 1 77 ? -3.039 4.275 11.145 1.00 91.69 77 GLY A O 1
ATOM 590 N N . ALA A 1 78 ? -1.521 5.690 10.285 1.00 95.56 78 ALA A N 1
ATOM 591 C CA . ALA A 1 78 ? -0.546 4.646 9.990 1.00 95.56 78 ALA A CA 1
ATOM 592 C C . ALA A 1 78 ? 0.193 4.229 11.270 1.00 95.56 78 ALA A C 1
ATOM 594 O O . ALA A 1 78 ? 0.588 5.059 12.087 1.00 95.56 78 ALA A O 1
ATOM 595 N N . THR A 1 79 ? 0.402 2.926 11.454 1.00 96.19 79 THR A N 1
ATOM 596 C CA . THR A 1 79 ? 1.177 2.431 12.595 1.00 96.19 79 THR A CA 1
ATOM 597 C C . THR A 1 79 ? 2.669 2.687 12.379 1.00 96.19 79 THR A C 1
ATOM 599 O O . THR A 1 79 ? 3.145 2.678 11.242 1.00 96.19 79 THR A O 1
ATOM 602 N N . GLN A 1 80 ? 3.430 2.839 13.469 1.00 96.06 80 GLN A N 1
ATOM 603 C CA . GLN A 1 80 ? 4.881 3.064 13.394 1.00 96.06 80 GLN A CA 1
ATOM 604 C C . GLN A 1 80 ? 5.591 1.980 12.572 1.00 96.06 80 GLN A C 1
ATOM 606 O O . GLN A 1 80 ? 6.424 2.283 11.728 1.00 96.06 80 GLN A O 1
ATOM 611 N N . GLN A 1 81 ? 5.178 0.721 12.734 1.00 96.62 81 GLN A N 1
ATOM 612 C CA . GLN A 1 81 ? 5.709 -0.400 11.962 1.00 96.62 81 GLN A CA 1
ATOM 613 C C . GLN A 1 81 ? 5.535 -0.213 10.445 1.00 96.62 81 GLN A C 1
ATOM 615 O O . GLN A 1 81 ? 6.438 -0.531 9.672 1.00 96.62 81 GLN A O 1
ATOM 620 N N . VAL A 1 82 ? 4.373 0.279 10.004 1.00 97.88 82 VAL A N 1
ATOM 621 C CA . VAL A 1 82 ? 4.093 0.503 8.579 1.00 97.88 82 VAL 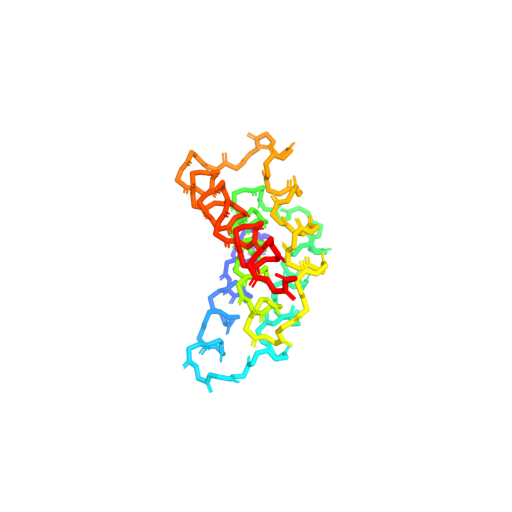A CA 1
ATOM 622 C C . VAL A 1 82 ? 4.883 1.708 8.058 1.00 97.88 82 VAL A C 1
ATOM 624 O O . VAL A 1 82 ? 5.402 1.653 6.943 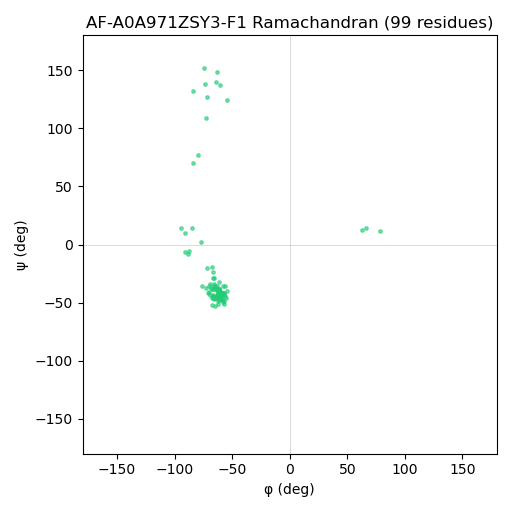1.00 97.88 82 VAL A O 1
ATOM 627 N N . ILE A 1 83 ? 5.039 2.756 8.872 1.00 98.00 83 ILE A N 1
ATOM 628 C CA . ILE A 1 83 ? 5.862 3.933 8.554 1.00 98.00 83 ILE A CA 1
ATOM 629 C C . ILE A 1 83 ? 7.335 3.536 8.380 1.00 98.00 83 ILE A C 1
ATOM 631 O O . ILE A 1 83 ? 7.949 3.878 7.368 1.00 98.00 83 ILE A O 1
ATOM 635 N N . ASP A 1 84 ? 7.891 2.766 9.316 1.00 98.25 84 ASP A N 1
ATOM 636 C CA . ASP A 1 84 ? 9.286 2.316 9.268 1.00 98.25 84 ASP A CA 1
ATOM 637 C C . ASP A 1 84 ? 9.539 1.449 8.027 1.00 98.25 84 ASP A C 1
ATOM 639 O O . ASP A 1 84 ? 10.476 1.690 7.259 1.00 98.25 84 ASP A O 1
ATOM 643 N N . ALA A 1 85 ? 8.640 0.497 7.757 1.00 98.00 85 ALA A N 1
ATOM 644 C CA . ALA A 1 85 ? 8.715 -0.343 6.567 1.00 98.00 85 ALA A CA 1
ATOM 645 C C . ALA A 1 85 ? 8.629 0.481 5.268 1.00 98.00 85 ALA A C 1
ATOM 647 O O . ALA A 1 85 ? 9.339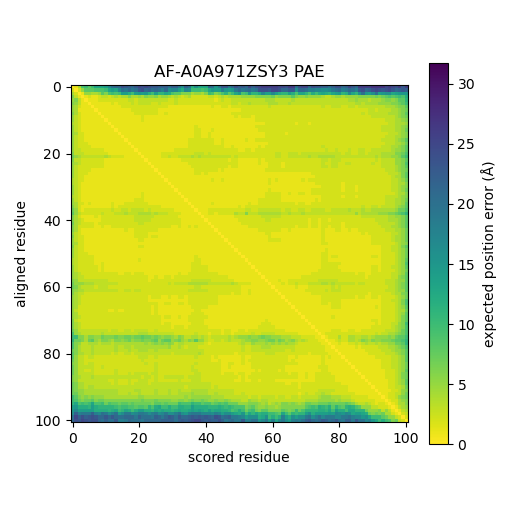 0.191 4.294 1.00 98.00 85 ALA A O 1
ATOM 648 N N . ALA A 1 86 ? 7.792 1.524 5.244 1.00 98.00 86 ALA A N 1
ATOM 649 C CA . ALA A 1 86 ? 7.666 2.417 4.100 1.00 98.00 86 ALA A CA 1
ATOM 650 C C . ALA A 1 86 ? 8.946 3.232 3.865 1.00 98.00 86 ALA A C 1
ATOM 652 O O . ALA A 1 86 ? 9.445 3.264 2.734 1.00 98.00 86 ALA A O 1
ATOM 653 N N . HIS A 1 87 ? 9.536 3.805 4.919 1.00 98.00 87 HIS A N 1
ATOM 654 C CA . HIS A 1 87 ? 10.823 4.500 4.843 1.00 98.00 87 HIS A CA 1
ATOM 655 C C . HIS A 1 87 ? 11.934 3.597 4.301 1.00 98.00 87 HIS A C 1
ATOM 657 O O . HIS A 1 87 ? 12.643 3.976 3.361 1.00 98.00 87 HIS A O 1
ATOM 663 N N . GLU A 1 88 ? 12.073 2.383 4.837 1.00 97.69 88 GLU A N 1
ATOM 664 C CA . GLU A 1 88 ? 13.083 1.433 4.372 1.00 97.69 88 GLU A CA 1
ATOM 665 C C . GLU A 1 88 ? 12.902 1.068 2.898 1.00 97.69 88 GLU A C 1
ATOM 667 O O . GLU A 1 88 ? 13.876 0.958 2.140 1.00 97.69 88 GLU A O 1
ATOM 672 N N . LYS A 1 89 ? 11.655 0.827 2.481 1.00 97.38 89 LYS A N 1
ATOM 673 C CA . LYS A 1 89 ? 11.345 0.474 1.097 1.00 97.38 89 LYS A CA 1
ATOM 674 C C . LYS A 1 89 ? 11.672 1.634 0.160 1.00 97.38 89 LYS A C 1
ATOM 676 O O . LYS A 1 89 ? 12.346 1.409 -0.849 1.00 97.38 89 LYS A O 1
ATOM 681 N N . LEU A 1 90 ? 11.272 2.853 0.515 1.0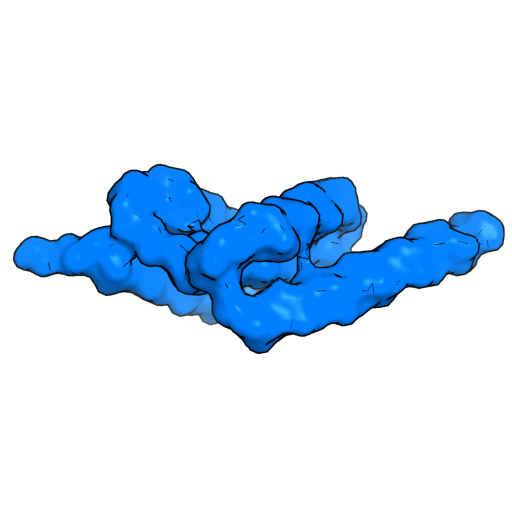0 96.12 90 LEU A N 1
ATOM 682 C CA . LEU A 1 90 ? 11.531 4.054 -0.272 1.00 96.12 90 LEU A CA 1
ATOM 683 C C . LEU A 1 90 ? 13.035 4.333 -0.394 1.00 96.12 90 LEU A C 1
ATOM 685 O O . LEU A 1 90 ? 13.537 4.591 -1.489 1.00 96.12 90 LEU A O 1
ATOM 689 N N . HIS A 1 91 ? 13.782 4.203 0.705 1.00 94.69 91 HIS A N 1
ATOM 690 C CA . HIS A 1 91 ? 15.238 4.338 0.694 1.00 94.69 91 HIS A CA 1
ATOM 691 C C . HIS A 1 91 ? 15.896 3.310 -0.242 1.00 94.69 91 HIS A C 1
ATOM 693 O O . HIS A 1 91 ? 16.745 3.663 -1.065 1.00 94.69 91 HIS A O 1
ATOM 699 N N . ARG A 1 92 ? 15.465 2.040 -0.190 1.00 93.31 92 ARG A N 1
ATOM 700 C CA . ARG A 1 92 ? 15.957 0.993 -1.104 1.00 93.31 92 ARG A CA 1
ATOM 701 C C . ARG A 1 92 ? 15.663 1.309 -2.573 1.00 93.31 92 ARG A C 1
ATOM 703 O O . ARG A 1 92 ? 16.536 1.096 -3.413 1.00 93.31 92 ARG A O 1
ATOM 710 N N . MET A 1 93 ? 14.476 1.829 -2.884 1.00 92.56 93 MET A N 1
ATOM 711 C CA . MET A 1 93 ? 14.096 2.210 -4.250 1.00 92.56 93 MET A CA 1
ATOM 712 C C . MET A 1 93 ? 14.937 3.379 -4.775 1.00 92.56 93 MET A C 1
ATOM 714 O O . MET A 1 93 ? 15.503 3.276 -5.863 1.00 92.56 93 MET A O 1
ATOM 718 N N . LYS A 1 94 ? 15.128 4.435 -3.973 1.00 90.19 94 LYS A N 1
ATOM 719 C CA . LYS A 1 94 ? 15.984 5.580 -4.334 1.00 90.19 94 LYS A CA 1
ATOM 720 C C . LYS A 1 94 ? 17.420 5.146 -4.635 1.00 90.19 94 LYS A C 1
ATOM 722 O O . LYS A 1 94 ? 17.999 5.568 -5.630 1.00 90.19 94 LYS A O 1
ATOM 727 N N . ARG A 1 95 ? 17.972 4.227 -3.835 1.00 89.25 95 ARG A N 1
ATOM 728 C CA . ARG A 1 95 ? 19.310 3.661 -4.078 1.00 89.25 95 ARG A CA 1
ATOM 729 C C . ARG A 1 95 ? 19.408 2.799 -5.336 1.00 89.25 95 ARG A C 1
ATOM 731 O O . ARG A 1 95 ? 20.494 2.680 -5.896 1.00 89.25 95 ARG A O 1
ATOM 738 N N . ARG A 1 96 ? 18.318 2.157 -5.763 1.00 84.69 96 ARG A N 1
ATOM 739 C CA . ARG A 1 96 ? 18.278 1.413 -7.031 1.00 84.69 96 ARG A CA 1
ATOM 740 C C . ARG A 1 96 ? 18.300 2.367 -8.225 1.00 84.69 96 ARG A C 1
ATOM 742 O O . ARG A 1 96 ? 19.027 2.109 -9.180 1.00 84.69 96 ARG A O 1
ATOM 749 N N . ALA A 1 97 ? 17.551 3.465 -8.142 1.00 78.94 97 ALA A N 1
ATOM 750 C CA . ALA A 1 97 ? 17.505 4.478 -9.191 1.00 78.94 97 ALA A CA 1
ATOM 751 C C . ALA A 1 97 ? 18.875 5.143 -9.408 1.00 78.94 97 ALA A C 1
ATOM 753 O O . ALA A 1 97 ? 19.323 5.256 -10.543 1.00 78.94 97 ALA A O 1
ATOM 754 N N . THR A 1 98 ? 19.590 5.494 -8.332 1.00 75.88 98 THR A N 1
ATOM 755 C CA . THR A 1 98 ? 20.900 6.166 -8.437 1.00 75.88 98 THR A CA 1
ATOM 756 C C . THR A 1 98 ? 22.038 5.276 -8.935 1.00 75.88 98 THR A C 1
ATOM 758 O O . THR A 1 98 ? 23.042 5.795 -9.401 1.00 75.88 98 THR A O 1
ATOM 761 N N . LYS A 1 99 ? 21.906 3.947 -8.846 1.00 69.81 99 LYS A N 1
ATOM 762 C CA . LYS A 1 99 ? 22.900 2.984 -9.355 1.00 69.81 99 LYS A CA 1
ATOM 763 C C . LYS A 1 99 ? 22.703 2.594 -10.821 1.00 69.81 99 LYS A C 1
ATOM 765 O O . LYS A 1 99 ? 23.498 1.817 -11.336 1.00 69.81 99 LYS A O 1
ATOM 770 N N . SER A 1 100 ? 21.623 3.048 -11.454 1.00 60.31 100 SER A N 1
ATOM 771 C CA . SER A 1 100 ? 21.281 2.682 -12.836 1.00 60.31 100 SER A CA 1
ATOM 772 C C . SER A 1 100 ? 21.794 3.701 -13.869 1.00 60.31 100 SER A C 1
ATOM 774 O O . SER A 1 100 ? 21.340 3.669 -15.010 1.00 60.31 100 SER A O 1
ATOM 776 N N . VAL A 1 101 ? 22.704 4.597 -13.462 1.00 50.62 101 VAL A N 1
ATOM 777 C CA . VAL A 1 101 ? 23.357 5.634 -14.281 1.00 50.62 101 VAL A CA 1
ATOM 778 C C . VAL A 1 101 ? 24.851 5.355 -14.348 1.00 50.62 101 VAL A C 1
ATOM 780 O O . VAL A 1 101 ? 25.404 4.966 -13.293 1.00 50.62 101 VAL A O 1
#

Nearest PDB structures (foldseek):
  5jhe-assembly1_A-2  TM=9.145E-01  e=1.191E-01  Saccharomyces cerevisiae S288C
  8gl8-assembly1_I  TM=8.186E-01  e=7.905E-02  Flavobacterium johnsoniae
  4zlh-assembly1_A  TM=8.798E-01  e=3.317E-01  Escherichia coli O157:H7
  5dbk-assembly1_B  TM=8.019E-01  e=4.997E-01  Bacillus thuringiensis Bt407
  4gpk-assembly2_H  TM=7.753E-01  e=4.747E-01  Bacillus thuringiensis serovar thuringiensis

Secondary structure (DSSP, 8-state):
---HHHHHHHHHHHHHHHHHTT-HHHHHHHHHHHHTSTT--HHHHHHHHHHHHHHHHHTT-HHHHHHHHHHHHT-TT--HHHHHHHHHHHHHHHHHHHT--

Sequence (101 aa):
MFSTRGKATALFKRGVDKAEHRDLEGAIADYTSVIDLKGAPEDVIAMALFNRALAYSRERDDTKATADLDRVLSMSGATQQVIDAAHEKLHRMKRRATKSV